Protein 2CWY (pdb70)

Structure (mmCIF, N/CA/C/O backbone):
data_2CWY
#
_entry.id   2CWY
#
_cell.length_a   36.232
_cell.length_b   41.135
_cell.length_c   54.034
_cell.angle_alpha   90.00
_cell.angle_beta   90.00
_cell.angle_gamma   90.00
#
_symmetry.space_group_name_H-M   'P 21 21 21'
#
loop_
_entity.id
_entity.type
_entity.pdbx_description
1 polymer 'hypothetical protein TTHA0068'
2 water water
#
loop_
_atom_site.group_PDB
_atom_site.id
_atom_site.type_symbol
_atom_site.label_atom_id
_atom_site.label_alt_id
_atom_site.label_comp_id
_atom_site.label_asym_id
_atom_site.label_entity_id
_atom_site.label_seq_id
_atom_site.pdbx_PDB_ins_code
_atom_site.Cartn_x
_atom_site.Cartn_y
_atom_site.Cartn_z
_atom_site.occupancy
_atom_site.B_iso_or_equiv
_atom_site.auth_seq_id
_atom_site.auth_comp_id
_atom_site.auth_asym_id
_atom_site.auth_atom_id
_atom_site.pdbx_PDB_model_num
ATOM 9 N N . VAL A 1 2 ? 15.826 20.611 8.591 1.00 21.00 2 VAL A N 1
ATOM 10 C CA . VAL A 1 2 ? 16.753 21.723 8.653 1.00 18.86 2 VAL A CA 1
ATOM 11 C C . VAL A 1 2 ? 16.859 22.040 10.132 1.00 15.79 2 VAL A C 1
ATOM 12 O O . VAL A 1 2 ? 16.010 21.621 10.918 1.00 16.54 2 VAL A O 1
ATOM 16 N N . PRO A 1 3 ? 17.894 22.778 10.538 1.00 14.10 3 PRO A N 1
ATOM 17 C CA . PRO A 1 3 ? 18.052 23.105 11.960 1.00 12.23 3 PRO A CA 1
ATOM 18 C C . PRO A 1 3 ? 16.834 23.759 12.623 1.00 12.01 3 PRO A C 1
ATOM 19 O O . PRO A 1 3 ? 16.088 24.483 11.974 1.00 11.44 3 PRO A O 1
ATOM 23 N N . ASP A 1 4 ? 16.630 23.480 13.909 1.00 10.61 4 ASP A N 1
ATOM 24 C CA . ASP A 1 4 ? 15.580 24.148 14.677 1.00 10.59 4 ASP A CA 1
ATOM 25 C C . ASP A 1 4 ? 16.422 25.295 15.249 1.00 9.93 4 ASP A C 1
ATOM 26 O O . ASP A 1 4 ? 17.141 25.109 16.227 1.00 9.10 4 ASP A O 1
ATOM 31 N N . TRP A 1 5 ? 16.353 26.470 14.629 1.00 10.06 5 TRP A N 1
ATOM 32 C CA . TRP A 1 5 ? 17.177 27.588 15.073 1.00 10.26 5 TRP A CA 1
ATOM 33 C C . TRP A 1 5 ? 16.926 28.044 16.510 1.00 12.16 5 TRP A C 1
ATOM 34 O O . TRP A 1 5 ? 17.802 28.633 17.139 1.00 12.69 5 TRP A O 1
ATOM 45 N N . GLU A 1 6 ? 15.744 27.761 17.048 1.00 12.22 6 GLU A N 1
ATOM 46 C CA . GLU A 1 6 ? 15.475 28.139 18.425 1.00 13.05 6 GLU A CA 1
ATOM 47 C C . GLU A 1 6 ? 16.436 27.354 19.315 1.00 11.58 6 GLU A C 1
ATOM 48 O O . GLU A 1 6 ? 17.022 27.894 20.244 1.00 11.49 6 GLU A O 1
ATOM 54 N N . GLU A 1 7 ? 16.606 26.072 19.018 1.00 12.27 7 GLU A N 1
ATOM 55 C CA . GLU A 1 7 ? 17.524 25.234 19.784 1.00 11.79 7 GLU A CA 1
ATOM 56 C C . GL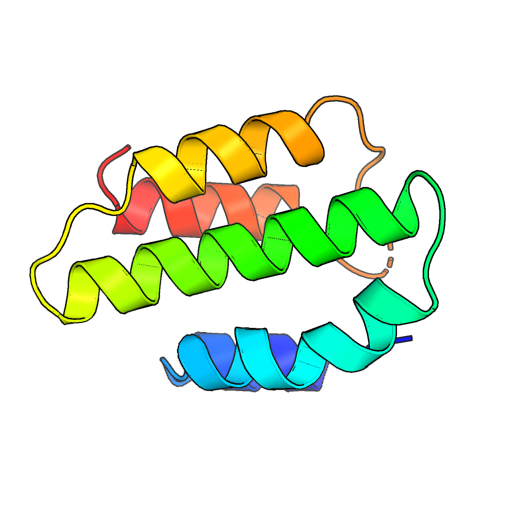U A 1 7 ? 18.971 25.662 19.577 1.00 10.59 7 GLU A C 1
ATOM 57 O O . GLU A 1 7 ? 19.752 25.746 20.531 1.00 10.48 7 GLU A O 1
ATOM 63 N N . VAL A 1 8 ? 19.327 25.931 18.328 1.00 9.62 8 VAL A N 1
ATOM 64 C CA . VAL A 1 8 ? 20.697 26.315 18.004 1.00 9.62 8 VAL A CA 1
ATOM 65 C C . VAL A 1 8 ? 21.073 27.627 18.667 1.00 10.35 8 VAL A C 1
ATOM 66 O O . VAL A 1 8 ? 22.150 27.758 19.239 1.00 11.35 8 VAL A O 1
ATOM 70 N N . LEU A 1 9 ? 20.178 28.598 18.607 1.00 9.75 9 LEU A N 1
ATOM 71 C CA . LEU A 1 9 ? 20.455 29.888 19.227 1.00 12.11 9 LEU A CA 1
ATOM 72 C C . LEU A 1 9 ? 20.472 29.728 20.749 1.00 11.98 9 LEU A C 1
ATOM 73 O O . LEU A 1 9 ? 21.083 30.529 21.461 1.00 10.69 9 LEU A O 1
ATOM 78 N N . GLY A 1 10 ? 19.806 28.682 21.233 1.00 10.89 10 GLY A N 1
ATOM 79 C CA . GLY A 1 10 ? 19.790 28.397 22.658 1.00 12.52 10 GLY A CA 1
ATOM 80 C C . GLY A 1 10 ? 21.194 28.005 23.086 1.00 11.77 10 GLY A C 1
ATOM 81 O O . GLY A 1 10 ? 21.695 28.461 24.116 1.00 10.68 10 GLY A O 1
ATOM 82 N N . LEU A 1 11 ? 21.838 27.153 22.294 1.00 11.93 11 LEU A N 1
ATOM 83 C CA . LEU A 1 11 ? 23.207 26.733 22.589 1.00 11.82 11 LEU A CA 1
ATOM 84 C C . LEU A 1 11 ? 24.118 27.954 22.537 1.00 12.43 11 LEU A C 1
ATOM 85 O O . LEU A 1 11 ? 24.986 28.137 23.397 1.00 10.87 11 LEU A O 1
ATOM 90 N N . TRP A 1 12 ? 23.920 28.777 21.511 1.00 11.90 12 TRP A N 1
ATOM 91 C CA . TRP A 1 12 ? 24.717 29.991 21.323 1.00 12.11 12 TRP A CA 1
ATOM 92 C C . TRP A 1 12 ? 24.589 30.933 22.520 1.00 10.66 12 TRP A C 1
ATOM 93 O O . TRP A 1 12 ? 25.588 31.482 22.997 1.00 10.79 12 TRP A O 1
ATOM 104 N N . ARG A 1 13 ? 23.360 31.124 22.987 1.00 10.62 13 ARG A N 1
ATOM 105 C CA . ARG A 1 13 ? 23.098 31.994 24.137 1.00 12.59 13 ARG A CA 1
ATOM 106 C C . ARG A 1 13 ? 23.755 31.451 25.397 1.00 11.67 13 ARG A C 1
ATOM 107 O O . ARG A 1 13 ? 24.158 32.213 26.285 1.00 11.89 13 ARG A O 1
ATOM 115 N N . ALA A 1 14 ? 23.856 30.130 25.478 1.00 11.09 14 ALA A N 1
ATOM 116 C CA . ALA A 1 14 ? 24.489 29.489 26.625 1.00 12.80 14 ALA A CA 1
ATOM 117 C C . ALA A 1 14 ? 26.014 29.398 26.458 1.00 13.16 14 ALA A C 1
ATOM 118 O O . ALA A 1 14 ? 26.702 28.783 27.281 1.00 13.59 14 ALA A O 1
ATOM 120 N N . GLY A 1 15 ? 26.535 30.005 25.394 1.00 12.23 15 GLY A N 1
ATOM 121 C CA . GLY A 1 15 ? 27.974 29.996 25.156 1.00 13.69 15 GLY A CA 1
ATOM 122 C C . GLY A 1 15 ? 28.586 28.678 24.700 1.00 13.25 15 GLY A C 1
ATOM 123 O O . GLY A 1 15 ? 29.800 28.463 24.820 1.00 11.90 15 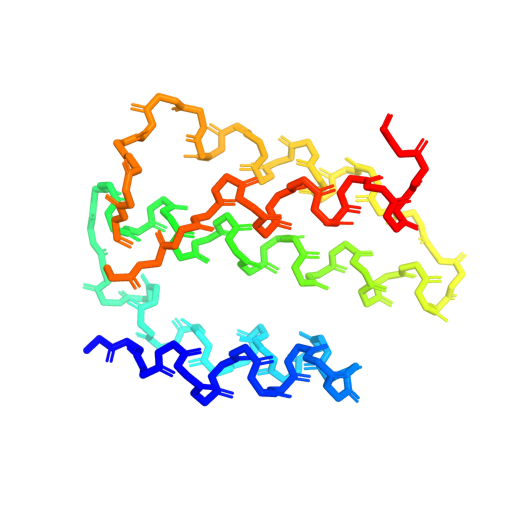GLY A O 1
ATOM 124 N N . ARG A 1 16 ? 27.754 27.790 24.174 1.00 12.22 16 ARG A N 1
ATOM 125 C CA . ARG A 1 16 ? 28.217 26.494 23.692 1.00 11.28 16 ARG A CA 1
ATOM 126 C C . ARG A 1 16 ? 28.518 26.576 22.198 1.00 10.67 16 ARG A C 1
ATOM 127 O O . ARG A 1 16 ? 27.878 25.919 21.382 1.00 9.96 16 ARG A O 1
ATOM 135 N N . TYR A 1 17 ? 29.502 27.397 21.862 1.00 9.71 17 TYR A N 1
ATOM 136 C CA . TYR A 1 17 ? 29.893 27.622 20.474 1.00 10.03 17 TYR A CA 1
ATOM 137 C C . TYR A 1 17 ? 30.364 26.389 19.724 1.00 11.31 17 TYR A C 1
ATOM 138 O O . TYR A 1 17 ? 30.009 26.193 18.562 1.00 9.67 17 TYR A O 1
ATOM 147 N N . TYR A 1 18 ? 31.163 25.555 20.377 1.00 12.54 18 TYR A N 1
ATOM 148 C CA . TYR A 1 18 ? 31.655 24.357 19.711 1.00 15.11 18 TYR A CA 1
ATOM 149 C C . TYR A 1 18 ? 30.483 23.395 19.457 1.00 14.35 18 TYR A C 1
ATOM 150 O O . TYR A 1 18 ? 30.437 22.703 18.442 1.00 12.03 18 TYR A O 1
ATOM 159 N N . GLU A 1 19 ? 29.512 23.384 20.366 1.00 12.67 19 GLU A N 1
ATOM 160 C CA . GLU A 1 19 ? 28.350 22.529 20.200 1.00 12.02 19 GLU A CA 1
ATOM 161 C C . GLU A 1 19 ? 27.527 22.995 18.982 1.00 11.05 19 GLU A C 1
ATOM 162 O O . GLU A 1 19 ? 26.996 22.178 18.235 1.00 10.55 19 GLU A O 1
ATOM 168 N N . VAL A 1 20 ? 27.420 24.306 18.789 1.00 7.86 20 VAL A N 1
ATOM 169 C CA . VAL A 1 20 ? 26.691 24.836 17.644 1.00 8.90 20 VAL A CA 1
ATOM 170 C C . VAL A 1 20 ? 27.347 24.288 16.380 1.00 10.41 20 VAL A C 1
ATOM 171 O O . VAL A 1 20 ? 26.674 23.837 15.447 1.00 10.39 20 VAL A O 1
ATOM 175 N N . HIS A 1 21 ? 28.672 24.309 16.369 1.00 10.41 21 HIS A N 1
ATOM 176 C CA . HIS A 1 21 ? 29.437 23.818 15.235 1.00 11.42 21 HIS A CA 1
ATOM 177 C C . HIS A 1 21 ? 29.142 22.333 14.954 1.00 13.04 21 HIS A C 1
ATOM 178 O O . HIS A 1 21 ? 28.858 21.938 13.816 1.00 13.07 21 HIS A O 1
ATOM 185 N N . GLU A 1 22 ? 29.194 21.513 15.998 1.00 13.56 22 GLU A N 1
ATOM 186 C CA . GLU A 1 22 ? 28.932 20.080 15.880 1.00 13.05 22 GLU A CA 1
ATOM 187 C C . GLU A 1 22 ? 27.499 19.759 15.454 1.00 12.52 22 GLU A C 1
ATOM 188 O O . GLU A 1 22 ? 27.278 18.854 14.653 1.00 12.35 22 GLU A O 1
ATOM 194 N N . VAL A 1 23 ? 26.525 20.500 15.983 1.00 9.16 23 VAL A N 1
ATOM 195 C CA . VAL A 1 23 ? 25.126 20.258 15.651 1.00 9.40 23 VAL A CA 1
ATOM 196 C C . VAL A 1 23 ? 24.782 20.615 14.201 1.00 8.98 23 VAL A C 1
ATOM 197 O O . VAL A 1 23 ? 23.943 19.963 13.582 1.00 8.53 23 VAL A O 1
ATOM 201 N N . LEU A 1 24 ? 25.454 21.623 13.652 1.00 8.27 24 LEU A N 1
ATOM 202 C CA . LEU A 1 24 ? 25.182 22.049 12.283 1.00 7.57 24 LEU A CA 1
ATOM 203 C C . LEU A 1 24 ? 25.935 21.279 11.198 1.00 8.01 24 LEU A C 1
ATOM 204 O O . LEU A 1 24 ? 25.553 21.327 10.030 1.00 7.32 24 LEU A O 1
ATOM 209 N N . GLU A 1 25 ? 26.999 20.574 11.569 1.00 7.55 25 GLU A N 1
ATOM 210 C CA . GLU A 1 25 ? 27.757 19.826 10.574 1.00 9.04 25 GLU A CA 1
ATOM 211 C C . GLU A 1 25 ? 26.937 18.878 9.693 1.00 9.60 25 GLU A C 1
ATOM 212 O O . GLU A 1 25 ? 27.101 18.887 8.471 1.00 7.96 25 GLU A O 1
ATOM 218 N N . PRO A 1 26 ? 26.039 18.057 10.291 1.00 9.79 26 PRO A N 1
ATOM 219 C CA . PRO A 1 26 ? 25.223 17.120 9.507 1.00 11.73 26 PRO A CA 1
ATOM 220 C C . PRO A 1 26 ? 24.337 17.820 8.483 1.00 10.69 26 PRO A C 1
ATOM 221 O O . PRO A 1 26 ? 24.099 17.287 7.402 1.00 10.09 26 PRO A O 1
ATOM 225 N N . TYR A 1 27 ? 23.848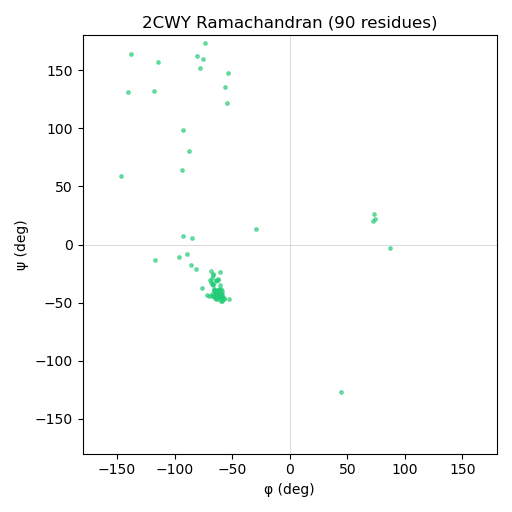 19.010 8.835 1.00 8.85 27 TYR A N 1
ATOM 226 C CA . TYR A 1 27 ? 22.995 19.787 7.937 1.00 8.71 27 TYR A CA 1
ATOM 227 C C . TYR A 1 27 ? 23.806 20.351 6.777 1.00 7.85 27 TYR A C 1
ATOM 228 O O . TYR A 1 27 ? 23.373 20.311 5.625 1.00 7.51 27 TYR A O 1
ATOM 237 N N . TRP A 1 28 ? 24.986 20.867 7.095 1.00 6.11 28 TRP A N 1
ATOM 238 C CA . TRP A 1 28 ? 25.872 21.427 6.083 1.00 7.41 28 TRP A CA 1
ATOM 239 C C . TRP A 1 28 ? 26.273 20.334 5.089 1.00 7.80 28 TRP A C 1
ATOM 240 O O . TRP A 1 28 ? 26.363 20.575 3.877 1.00 9.09 28 TRP A O 1
ATOM 251 N N . LEU A 1 29 ? 26.5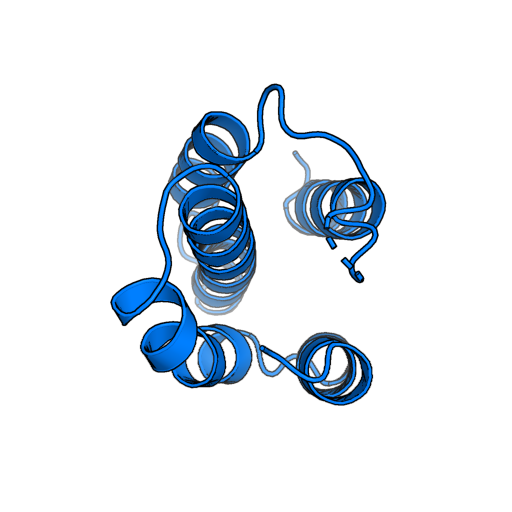09 19.129 5.598 1.00 6.76 29 LEU A N 1
ATOM 252 C CA . LEU A 1 29 ? 26.912 18.018 4.736 1.00 9.96 29 LEU A CA 1
ATOM 253 C C . LEU A 1 29 ? 25.876 17.641 3.685 1.00 11.39 29 LEU A C 1
ATOM 254 O O . LEU A 1 29 ? 26.229 17.165 2.605 1.00 12.12 29 LEU A O 1
ATOM 259 N N . LYS A 1 30 ? 24.606 17.836 4.011 1.00 9.77 30 LYS A N 1
ATOM 260 C CA . LYS A 1 30 ? 23.512 17.493 3.101 1.00 11.91 30 LYS A CA 1
ATOM 261 C C . LYS A 1 30 ? 23.019 18.685 2.292 1.00 11.50 30 LYS A C 1
ATOM 262 O O . LYS A 1 30 ? 22.243 18.525 1.344 1.00 10.48 30 LYS A O 1
ATOM 268 N N . ALA A 1 31 ? 23.472 19.877 2.666 1.00 9.60 31 ALA A N 1
ATOM 269 C CA . ALA A 1 31 ? 23.031 21.107 2.012 1.00 9.89 31 ALA A CA 1
ATOM 270 C C . ALA A 1 31 ? 23.689 21.458 0.692 1.00 9.99 31 ALA A C 1
ATOM 271 O O . ALA A 1 31 ? 24.755 20.952 0.339 1.00 9.57 31 ALA A O 1
ATOM 273 N N . THR A 1 32 ? 23.026 22.346 -0.039 1.00 11.52 32 THR A N 1
ATOM 274 C CA . THR A 1 32 ? 23.547 22.821 -1.309 1.00 12.47 32 THR A CA 1
ATOM 275 C C . THR A 1 32 ? 23.342 24.318 -1.446 1.00 11.78 32 THR A C 1
ATOM 276 O O . THR A 1 32 ? 22.578 24.922 -0.692 1.00 10.91 32 THR A O 1
ATOM 280 N N . GLY A 1 33 ? 24.064 24.905 -2.402 1.00 11.83 33 GLY A N 1
ATOM 281 C CA . GLY A 1 33 ? 23.958 26.323 -2.702 1.00 12.16 33 GLY A CA 1
ATOM 282 C C . GLY A 1 33 ? 23.917 27.307 -1.551 1.00 12.09 33 GLY A C 1
ATOM 283 O O . GLY A 1 33 ? 24.792 27.302 -0.682 1.00 13.05 33 GLY A O 1
ATOM 284 N N . GLU A 1 34 ? 22.892 28.156 -1.556 1.00 12.04 34 GLU A N 1
ATOM 285 C CA . GLU A 1 34 ? 22.719 29.184 -0.528 1.00 14.33 34 GLU A CA 1
ATOM 286 C C . GLU A 1 34 ? 22.599 28.640 0.887 1.00 12.98 34 GLU A C 1
ATOM 287 O O . GLU A 1 34 ? 23.134 29.226 1.830 1.00 13.73 34 GLU A O 1
ATOM 293 N N . GLU A 1 35 ? 21.854 27.550 1.029 1.00 12.61 35 GLU A N 1
ATOM 294 C CA . GLU A 1 35 ? 21.670 26.904 2.320 1.00 13.07 35 GLU A CA 1
ATOM 295 C C . GLU A 1 35 ? 23.006 26.396 2.866 1.00 13.14 35 GLU A C 1
ATOM 296 O O . GLU A 1 35 ? 23.301 26.557 4.053 1.00 10.08 35 GLU A O 1
ATOM 302 N N . ARG A 1 36 ? 23.818 25.790 1.999 1.00 11.38 36 ARG A N 1
ATOM 303 C CA . ARG A 1 36 ? 25.111 25.266 2.428 1.00 10.15 36 ARG A CA 1
ATOM 304 C C . ARG A 1 36 ? 26.007 26.434 2.843 1.00 10.39 36 ARG A C 1
ATOM 305 O O . ARG A 1 36 ? 26.728 26.356 3.838 1.00 9.14 36 ARG A O 1
ATOM 313 N N . ARG A 1 37 ? 25.939 27.538 2.105 1.00 9.40 37 ARG A N 1
ATOM 314 C CA . ARG A 1 37 ? 26.758 28.693 2.445 1.00 10.53 37 ARG A CA 1
ATOM 315 C C . ARG A 1 37 ? 26.342 29.249 3.807 1.00 10.05 37 ARG A C 1
ATOM 316 O O . ARG A 1 37 ? 27.185 29.560 4.656 1.00 9.84 37 ARG A O 1
ATOM 324 N N . LEU A 1 38 ? 25.035 29.364 4.018 1.00 9.01 38 LEU A N 1
ATOM 325 C CA . LEU A 1 38 ? 24.538 29.868 5.278 1.00 8.76 38 LEU A CA 1
ATOM 326 C C . LEU A 1 38 ? 25.013 28.999 6.439 1.00 8.55 38 LEU A C 1
ATOM 327 O O . LEU A 1 38 ? 25.506 29.512 7.438 1.00 9.05 38 LEU A O 1
ATOM 332 N N . LEU A 1 39 ? 24.860 27.681 6.312 1.00 8.53 39 LEU A N 1
ATOM 333 C CA . LEU A 1 39 ? 25.274 26.774 7.389 1.00 9.08 39 LEU A CA 1
ATOM 334 C C . LEU A 1 39 ? 26.767 26.889 7.696 1.00 9.73 39 LEU A C 1
ATOM 335 O O . LEU A 1 39 ? 27.167 26.963 8.865 1.00 9.18 39 LEU A O 1
ATOM 340 N N . GLN A 1 40 ? 27.597 26.936 6.660 1.00 10.20 40 GLN A N 1
ATOM 341 C CA . GLN A 1 40 ? 29.023 27.059 6.898 1.00 10.32 40 GLN A CA 1
ATOM 342 C C . GLN A 1 40 ? 29.373 28.416 7.513 1.00 9.29 40 GLN A C 1
ATOM 343 O O . GLN A 1 40 ? 30.287 28.507 8.312 1.00 8.01 40 GLN A O 1
ATOM 349 N N . GLY A 1 41 ? 28.638 29.460 7.138 1.00 9.56 41 GLY A N 1
ATOM 350 C CA . GLY A 1 41 ? 28.885 30.783 7.686 1.00 9.36 41 GLY A CA 1
ATOM 351 C C . GLY A 1 41 ? 28.601 30.812 9.181 1.00 9.81 41 GLY A C 1
ATOM 352 O O . GLY A 1 41 ? 29.390 31.343 9.961 1.00 8.70 41 GLY A O 1
ATOM 353 N N . VAL A 1 42 ? 27.471 30.243 9.587 1.00 8.36 42 VAL A N 1
ATOM 354 C CA . VAL A 1 42 ? 27.108 30.194 11.006 1.00 8.31 42 VAL A CA 1
ATOM 355 C C . VAL A 1 42 ? 28.140 29.332 11.761 1.00 8.15 42 VAL A C 1
ATOM 356 O O . VAL A 1 42 ? 28.551 29.662 12.877 1.00 6.10 42 VAL A O 1
ATOM 360 N N . ILE A 1 43 ? 28.548 28.225 11.143 1.00 7.95 43 ILE A N 1
ATOM 361 C CA . ILE A 1 43 ? 29.544 27.351 11.740 1.00 7.45 43 ILE A CA 1
ATOM 362 C C . ILE A 1 43 ? 30.851 28.127 11.977 1.00 8.06 43 ILE A C 1
ATOM 363 O O . ILE A 1 43 ? 31.470 28.003 13.037 1.00 5.56 43 ILE A O 1
ATOM 368 N N . LEU A 1 44 ? 31.258 28.931 10.996 1.00 6.07 44 LEU A N 1
ATOM 369 C CA . LEU A 1 44 ? 32.505 29.698 11.106 1.00 6.29 44 LEU A CA 1
ATOM 370 C C . LEU A 1 44 ? 32.420 30.822 12.143 1.00 6.36 44 LEU A C 1
ATOM 371 O O . LEU A 1 44 ? 33.426 31.181 12.752 1.00 7.15 44 LEU A O 1
ATOM 376 N N . LEU A 1 45 ? 31.230 31.386 12.337 1.00 4.58 45 LEU A N 1
ATOM 377 C CA . LEU A 1 45 ? 31.060 32.425 13.353 1.00 5.26 45 LEU A CA 1
ATOM 378 C C . LEU A 1 45 ? 31.189 31.747 14.720 1.00 7.39 45 LEU A C 1
ATOM 379 O O . LEU A 1 45 ? 31.859 32.263 15.626 1.00 6.58 45 LEU A O 1
ATOM 384 N N . ALA A 1 46 ? 30.541 30.593 14.874 1.00 6.64 46 ALA A N 1
ATOM 385 C CA . ALA A 1 46 ? 30.633 29.864 16.139 1.00 7.66 46 ALA A CA 1
ATOM 386 C C . ALA A 1 46 ? 32.106 29.507 16.392 1.00 8.87 46 ALA A C 1
ATOM 387 O O . ALA A 1 46 ? 32.624 29.680 17.503 1.00 8.44 46 ALA A O 1
ATOM 389 N N . ALA A 1 47 ? 32.777 29.022 15.351 1.00 7.54 47 ALA A N 1
ATOM 390 C CA . ALA A 1 47 ? 34.184 28.634 15.457 1.00 8.02 47 ALA A CA 1
ATOM 391 C C . ALA A 1 47 ? 35.068 29.808 15.872 1.00 8.01 47 ALA A C 1
ATOM 392 O O . ALA A 1 47 ? 36.015 29.638 16.643 1.00 9.68 47 ALA A O 1
ATOM 394 N N . ALA A 1 48 ? 34.761 30.996 15.358 1.00 7.79 48 ALA A N 1
ATOM 395 C CA . ALA A 1 48 ? 35.530 32.193 15.690 1.00 8.27 48 ALA A CA 1
ATOM 396 C C . ALA A 1 48 ? 35.429 32.490 17.182 1.00 9.08 48 ALA A C 1
ATOM 397 O O . ALA A 1 48 ? 36.432 32.752 17.843 1.00 6.92 48 ALA A O 1
ATOM 399 N N . LEU A 1 49 ? 34.212 32.445 17.716 1.00 8.10 49 LEU A N 1
ATOM 400 C CA . LEU A 1 49 ? 34.031 32.728 19.130 1.00 8.08 49 LEU A CA 1
ATOM 401 C C . LEU A 1 4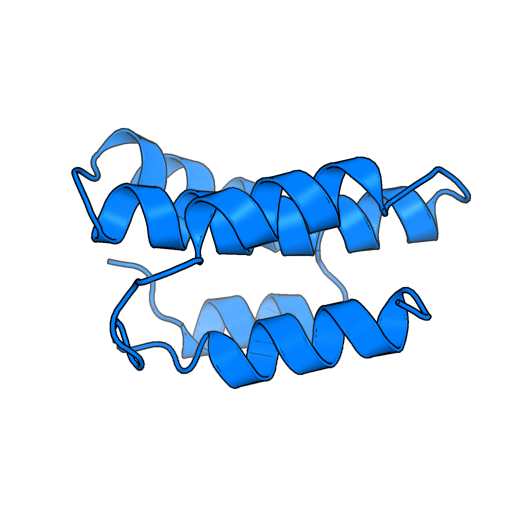9 ? 34.665 31.668 20.021 1.00 8.80 49 LEU A C 1
ATOM 402 O O . LEU A 1 49 ? 35.183 31.990 21.099 1.00 7.34 49 LEU A O 1
ATOM 407 N N . HIS A 1 50 ? 34.632 30.411 19.573 1.00 6.67 50 HIS A N 1
ATOM 408 C CA . HIS A 1 50 ? 35.241 29.319 20.330 1.00 7.50 50 HIS A CA 1
ATOM 409 C C . HIS A 1 50 ? 36.756 29.553 20.381 1.00 6.55 50 HIS A C 1
ATOM 410 O O . HIS A 1 50 ? 37.375 29.426 21.437 1.00 8.18 50 HIS A O 1
ATOM 417 N N . GLN A 1 51 ? 37.352 29.898 19.242 1.00 7.97 51 GLN A N 1
ATOM 418 C CA . GLN A 1 51 ? 38.788 30.151 19.213 1.00 8.65 51 GLN A CA 1
ATOM 419 C C . GLN A 1 51 ? 39.167 31.274 20.160 1.00 8.14 51 GLN A C 1
ATOM 420 O O . GLN A 1 51 ? 40.157 31.179 20.870 1.00 7.18 51 GLN A O 1
ATOM 426 N N . ARG A 1 52 ? 38.371 32.335 20.180 1.00 9.03 52 ARG A N 1
ATOM 427 C CA . ARG A 1 52 ? 38.687 33.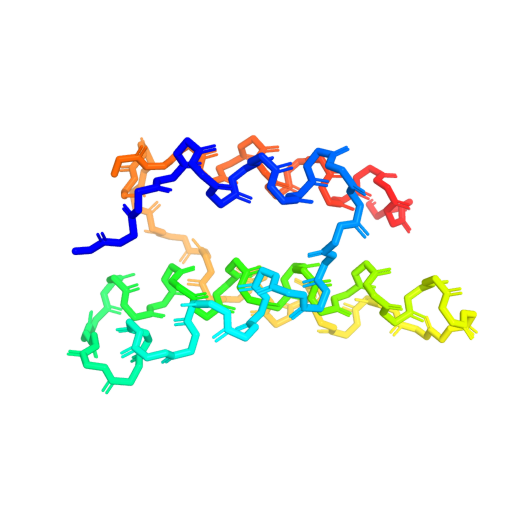459 21.045 1.00 10.96 52 ARG A CA 1
ATOM 428 C C . ARG A 1 52 ? 38.563 33.118 22.525 1.00 12.74 52 ARG A C 1
ATOM 429 O O . ARG A 1 52 ? 39.279 33.674 23.357 1.00 13.32 52 ARG A O 1
ATOM 437 N N . ARG A 1 53 ? 37.689 32.177 22.851 1.00 12.49 53 ARG A N 1
ATOM 438 C CA . ARG A 1 53 ? 37.536 31.749 24.237 1.00 16.80 53 ARG A CA 1
ATOM 439 C C . ARG A 1 53 ? 38.808 31.047 24.699 1.00 15.98 53 ARG A C 1
ATOM 440 O O . ARG A 1 53 ? 39.122 31.012 25.899 1.00 15.33 53 ARG A O 1
ATOM 448 N N . LEU A 1 54 ? 39.538 30.480 23.744 1.00 14.08 54 LEU A N 1
ATOM 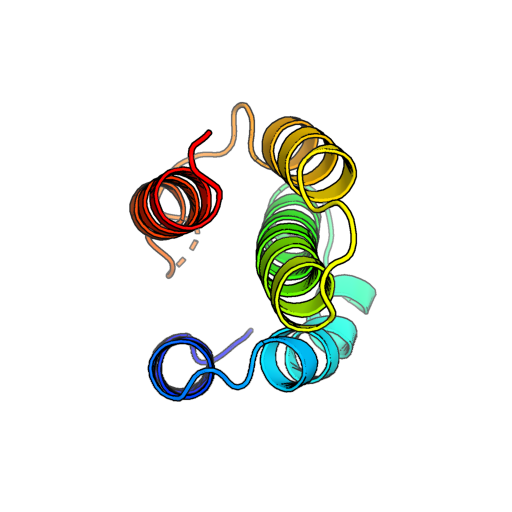449 C CA . LEU A 1 54 ? 40.788 29.791 24.051 1.00 14.48 54 LEU A CA 1
ATOM 450 C C . LEU A 1 54 ? 41.982 30.740 23.928 1.00 12.44 54 LEU A C 1
ATOM 451 O O . LEU A 1 54 ? 43.132 30.309 24.019 1.00 11.38 54 LEU A O 1
ATOM 456 N N . GLY A 1 55 ? 41.699 32.026 23.727 1.00 11.93 55 GLY A N 1
ATOM 457 C CA . GLY A 1 55 ? 42.750 33.019 23.580 1.00 13.14 55 GLY A CA 1
ATOM 458 C C . GLY A 1 55 ? 43.457 32.923 22.237 1.00 13.69 55 GLY A C 1
ATOM 459 O O . GLY A 1 55 ? 44.624 33.301 22.100 1.00 12.54 55 GLY A O 1
ATOM 460 N N . ARG A 1 56 ? 42.747 32.406 21.240 1.00 11.44 56 ARG A N 1
ATOM 461 C CA . ARG A 1 56 ? 43.298 32.235 19.897 1.00 12.19 56 ARG A CA 1
ATOM 462 C C . ARG A 1 56 ? 42.551 33.137 18.913 1.00 10.76 56 ARG A C 1
ATOM 463 O O . ARG A 1 56 ? 41.422 33.536 19.167 1.00 10.52 56 ARG A O 1
ATOM 471 N N . PRO A 1 57 ? 43.182 33.481 17.779 1.00 11.21 57 PRO A N 1
ATOM 472 C CA . PRO A 1 57 ? 42.589 34.350 16.750 1.00 10.78 57 PRO A CA 1
ATOM 473 C C . PRO A 1 57 ? 41.249 33.886 16.186 1.00 8.81 57 PRO A C 1
ATOM 474 O O . PRO A 1 57 ? 41.082 32.707 15.854 1.00 9.25 57 PRO A O 1
ATOM 478 N N . GLY A 1 58 ? 40.316 34.826 16.065 1.00 8.47 58 GLY A N 1
ATOM 479 C CA . GLY A 1 58 ? 39.005 34.525 15.516 1.00 10.05 58 GLY A CA 1
ATOM 480 C C . GLY A 1 58 ? 38.687 35.257 14.220 1.00 10.16 58 GLY A C 1
ATOM 481 O O . GLY A 1 58 ? 37.729 34.915 13.523 1.00 9.60 58 GLY A O 1
ATOM 482 N N . LEU A 1 59 ? 39.486 36.266 13.875 1.00 10.94 59 LEU A N 1
ATOM 483 C CA . LEU A 1 59 ? 39.223 37.040 12.664 1.00 12.61 59 LEU A CA 1
ATOM 484 C C . LEU A 1 59 ? 39.317 36.272 11.359 1.00 10.89 59 LEU A C 1
ATOM 485 O O . LEU A 1 59 ? 38.630 36.619 10.404 1.00 11.57 59 LEU A O 1
ATOM 490 N N . ARG A 1 60 ? 40.167 35.251 11.300 1.00 11.05 60 ARG A N 1
ATOM 491 C CA . ARG A 1 60 ? 40.280 34.467 10.069 1.00 13.96 60 ARG A CA 1
ATOM 492 C C . ARG A 1 60 ? 38.935 33.765 9.823 1.00 13.69 60 ARG A C 1
ATOM 493 O O . ARG A 1 60 ? 38.411 33.764 8.702 1.00 12.19 60 ARG A O 1
ATOM 501 N N . ASN A 1 61 ? 38.378 33.181 10.881 1.00 10.24 61 ASN A N 1
ATOM 502 C CA . ASN A 1 61 ? 37.082 32.522 10.796 1.00 11.14 61 ASN A CA 1
ATOM 503 C C . ASN A 1 61 ? 35.977 33.540 10.469 1.00 10.28 61 ASN A C 1
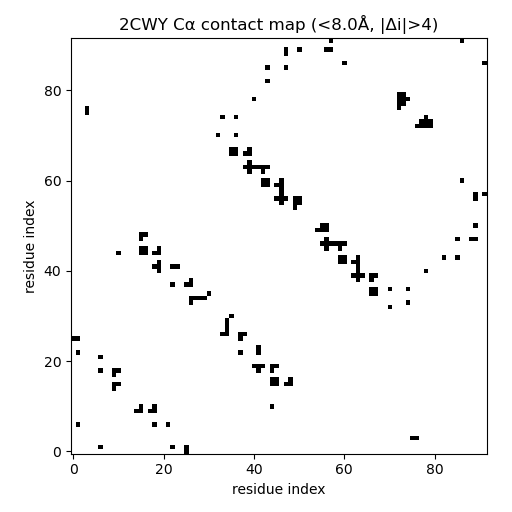ATOM 504 O O . ASN A 1 61 ? 35.115 33.267 9.636 1.00 9.35 61 ASN A O 1
ATOM 509 N N . LEU A 1 62 ? 36.002 34.717 11.100 1.00 9.64 62 LEU A N 1
ATOM 510 C CA . LEU A 1 62 ? 34.986 35.735 10.805 1.00 10.23 62 LEU A CA 1
ATOM 511 C C . LEU A 1 62 ? 35.051 36.122 9.325 1.00 10.44 62 LEU A C 1
ATOM 512 O O . LEU A 1 62 ? 34.015 36.240 8.664 1.00 9.28 62 LEU A O 1
ATOM 517 N N . ARG A 1 63 ? 36.269 36.308 8.807 1.00 9.06 63 ARG A N 1
ATOM 518 C CA . ARG A 1 63 ? 36.464 36.669 7.401 1.00 10.84 63 ARG A CA 1
ATOM 519 C C . ARG A 1 63 ? 35.885 35.594 6.473 1.00 11.38 63 ARG A C 1
ATOM 520 O O . ARG A 1 63 ? 35.200 35.906 5.487 1.00 12.23 63 ARG A O 1
ATOM 528 N N . LYS A 1 64 ? 36.158 34.329 6.780 1.00 8.16 64 LYS A N 1
ATOM 529 C CA . LYS A 1 64 ? 35.632 33.238 5.953 1.00 9.32 64 LYS A CA 1
ATOM 530 C C . LYS A 1 64 ? 34.107 33.196 6.040 1.00 8.54 64 LYS A C 1
ATOM 531 O O . LYS A 1 64 ? 33.421 32.946 5.042 1.00 9.67 64 LYS A O 1
ATOM 537 N N . ALA A 1 65 ? 33.574 33.432 7.236 1.00 8.87 65 ALA A N 1
ATOM 538 C CA . ALA A 1 65 ? 32.126 33.447 7.411 1.00 8.70 65 ALA A CA 1
ATOM 539 C C . ALA A 1 65 ? 31.500 34.558 6.565 1.00 9.76 65 ALA A C 1
ATOM 540 O O . ALA A 1 65 ? 30.480 34.356 5.905 1.00 8.56 65 ALA A O 1
ATOM 542 N N . GLU A 1 66 ? 32.105 35.743 6.594 1.00 11.13 66 GLU A N 1
ATOM 543 C CA . GLU A 1 66 ? 31.584 36.865 5.823 1.00 11.75 66 GLU A CA 1
ATOM 544 C C . GLU A 1 66 ? 31.593 36.538 4.335 1.00 12.09 66 GLU A C 1
ATOM 545 O O . GLU A 1 66 ? 30.651 36.877 3.615 1.00 11.31 66 GLU A O 1
ATOM 551 N N . ALA A 1 67 ? 32.644 35.862 3.881 1.00 11.85 67 ALA A N 1
ATOM 552 C CA . ALA A 1 67 ? 32.756 35.487 2.477 1.00 14.47 67 ALA A CA 1
ATOM 553 C C . ALA A 1 67 ? 31.601 34.573 2.063 1.00 14.93 67 ALA A C 1
ATOM 554 O O . ALA A 1 67 ? 31.069 34.679 0.956 1.00 16.72 67 ALA A O 1
ATOM 556 N N . ARG A 1 68 ? 31.209 33.678 2.958 1.00 12.58 68 ARG A N 1
ATOM 557 C CA . ARG A 1 68 ? 30.123 32.753 2.670 1.00 12.36 68 ARG A CA 1
ATOM 558 C C . ARG A 1 68 ? 28.745 33.412 2.743 1.00 12.07 68 ARG A C 1
ATOM 559 O O . ARG A 1 68 ? 27.847 33.083 1.957 1.00 13.32 68 ARG A O 1
ATOM 567 N N . LEU A 1 69 ? 28.569 34.324 3.697 1.00 11.27 69 LEU A N 1
ATOM 568 C CA . LEU A 1 69 ? 27.271 34.974 3.912 1.00 11.04 69 LEU A CA 1
ATOM 569 C C . LEU A 1 69 ? 26.987 36.122 2.960 1.00 13.56 69 LEU A C 1
ATOM 570 O O . LEU A 1 69 ? 25.833 36.499 2.738 1.00 12.12 69 LEU A O 1
ATOM 575 N N . GLU A 1 70 ? 28.050 36.666 2.390 1.00 17.15 70 GLU A N 1
ATOM 576 C CA . GLU A 1 70 ? 27.928 37.781 1.467 1.00 20.42 70 GLU A CA 1
ATOM 577 C C . GLU A 1 70 ? 26.982 37.510 0.312 1.00 18.73 70 GLU A C 1
ATOM 578 O O . GLU A 1 70 ? 27.173 36.558 -0.440 1.00 18.96 70 GLU A O 1
ATOM 584 N N . GLY A 1 71 ? 25.960 38.354 0.180 1.00 17.10 71 GLY A N 1
ATOM 585 C CA . GLY A 1 71 ? 25.024 38.214 -0.921 1.00 16.01 71 GLY A CA 1
ATOM 586 C C . GLY A 1 71 ? 23.847 37.286 -0.701 1.00 16.10 71 GLY A C 1
ATOM 587 O O . GLY A 1 71 ? 22.994 37.149 -1.582 1.00 16.34 71 GLY A O 1
ATOM 588 N N . LEU A 1 72 ? 23.787 36.633 0.455 1.00 12.95 72 LEU A N 1
ATOM 589 C CA . LEU A 1 72 ? 22.671 35.736 0.725 1.00 12.87 72 LEU A CA 1
ATOM 590 C C . LEU A 1 72 ? 21.437 36.537 1.113 1.00 12.55 72 LEU A C 1
ATOM 591 O O . LEU A 1 72 ? 21.542 37.653 1.639 1.00 12.47 72 LEU A O 1
ATOM 596 N N . PRO A 1 73 ? 20.243 35.996 0.833 1.00 13.26 73 PRO A N 1
ATOM 597 C CA . PRO A 1 73 ? 19.058 36.754 1.230 1.00 14.04 73 PRO A CA 1
ATOM 598 C C . PRO A 1 73 ? 18.939 36.582 2.749 1.00 14.23 73 PRO A C 1
ATOM 599 O O . PRO A 1 73 ? 19.532 35.656 3.307 1.00 11.39 73 PRO A O 1
ATOM 603 N N . CYS A 1 74 ? 18.213 37.477 3.415 1.00 12.47 74 CYS A N 1
ATOM 604 C CA . CYS A 1 74 ? 18.023 37.372 4.865 1.00 14.25 74 CYS A CA 1
ATOM 605 C C . CYS A 1 74 ? 16.583 37.754 5.200 1.00 14.42 74 CYS A C 1
ATOM 606 O O . CYS A 1 74 ? 16.086 38.777 4.739 1.00 15.10 74 CYS A O 1
ATOM 609 N N . PRO A 1 75 ? 15.891 36.927 6.002 1.00 15.39 75 PRO A N 1
ATOM 610 C CA . PRO A 1 75 ? 16.436 35.692 6.566 1.00 14.55 75 PRO A CA 1
ATOM 611 C C . PRO A 1 75 ? 16.559 34.577 5.538 1.00 14.36 75 PRO A C 1
ATOM 612 O O . PRO A 1 75 ? 16.123 34.712 4.387 1.00 13.20 75 PRO A O 1
ATOM 616 N N . LEU A 1 76 ? 17.174 33.479 5.961 1.00 11.90 76 LEU A N 1
ATOM 617 C CA . LEU A 1 76 ? 17.341 32.307 5.115 1.00 12.80 76 LEU A CA 1
ATOM 618 C C . LEU A 1 76 ? 17.261 31.107 6.048 1.00 12.25 76 LEU A C 1
ATOM 619 O O . LEU A 1 76 ? 17.853 31.111 7.134 1.00 13.44 76 LEU A O 1
ATOM 632 N N . GLY A 1 78 ? 14.975 30.322 7.848 1.00 15.13 78 GLY A N 1
ATOM 633 C CA . GLY A 1 78 ? 14.291 30.704 9.073 1.00 15.63 78 GLY A CA 1
ATOM 634 C C . GLY A 1 78 ? 15.191 31.396 10.082 1.00 15.34 78 GLY A C 1
ATOM 635 O O . GLY A 1 78 ? 14.810 31.574 11.244 1.00 16.30 78 GLY A O 1
ATOM 636 N N . LEU A 1 79 ? 16.375 31.807 9.634 1.00 11.73 79 LEU A N 1
ATOM 637 C CA . LEU A 1 79 ? 17.354 32.473 10.492 1.00 12.18 79 LEU A CA 1
ATOM 638 C C . LEU A 1 79 ? 17.712 33.907 10.070 1.00 11.19 79 LEU A C 1
ATOM 639 O O . LEU A 1 79 ? 17.998 34.169 8.904 1.00 10.77 79 LEU A O 1
ATOM 644 N N . ASP A 1 80 ? 17.691 34.829 11.025 1.00 10.66 80 ASP A N 1
ATOM 645 C CA . ASP A 1 80 ? 18.094 36.208 10.750 1.00 11.85 80 ASP A CA 1
ATOM 646 C C . ASP A 1 80 ? 19.611 36.220 10.971 1.00 12.03 80 ASP A C 1
ATOM 647 O O . ASP A 1 80 ? 20.098 36.635 12.026 1.00 10.63 80 ASP A O 1
ATOM 652 N N . TRP A 1 81 ? 20.363 35.764 9.974 1.00 10.98 81 TRP A N 1
ATOM 653 C CA . TRP A 1 81 ? 21.812 35.695 10.117 1.00 11.13 81 TRP A CA 1
ATOM 654 C C . TRP A 1 81 ? 22.518 37.044 10.216 1.00 10.18 81 TRP A C 1
ATOM 655 O O . TRP A 1 81 ? 23.617 37.130 10.769 1.00 8.58 81 TRP A O 1
ATOM 666 N N . ARG A 1 82 ? 21.911 38.096 9.665 1.00 9.72 82 ARG A N 1
ATOM 667 C CA . ARG A 1 82 ? 22.516 39.425 9.763 1.00 10.97 82 ARG A CA 1
ATOM 668 C C . ARG A 1 82 ? 22.696 39.796 11.230 1.00 9.78 82 ARG A C 1
ATOM 669 O O . ARG A 1 82 ? 23.712 40.373 11.609 1.00 9.62 82 ARG A O 1
ATOM 677 N N . SER A 1 83 ? 21.712 39.455 12.059 1.00 10.72 83 SER A N 1
ATOM 678 C CA . SER A 1 83 ? 21.783 39.747 13.491 1.00 10.06 83 SER A CA 1
ATOM 679 C C . SER A 1 83 ? 22.871 38.924 14.172 1.00 9.48 83 SER A C 1
ATOM 680 O O . SER A 1 83 ? 23.626 39.433 15.012 1.00 8.36 83 SER A O 1
ATOM 683 N N . LEU A 1 84 ? 22.948 37.645 13.809 1.00 7.50 84 LEU A N 1
ATOM 684 C CA . LEU A 1 84 ? 23.945 36.751 14.385 1.00 8.45 84 LEU A CA 1
ATOM 685 C C . LEU A 1 84 ? 25.352 37.212 14.011 1.00 9.30 84 LEU A C 1
ATOM 686 O O . LEU A 1 84 ? 26.261 37.190 14.829 1.00 10.16 84 LEU A O 1
ATOM 691 N N . LEU A 1 85 ? 25.528 37.614 12.759 1.00 8.42 85 LEU A N 1
ATOM 692 C CA . LEU A 1 85 ? 26.827 38.095 12.291 1.00 7.32 85 LEU A CA 1
ATOM 693 C C . LEU A 1 85 ? 27.165 39.392 13.028 1.00 6.82 85 LEU A C 1
ATOM 694 O O . LEU A 1 85 ? 28.318 39.617 13.402 1.00 6.30 85 LEU A O 1
ATOM 699 N N . GLN A 1 86 ? 26.161 40.244 13.230 1.00 7.04 86 GLN A N 1
ATOM 700 C CA . GLN A 1 86 ? 26.363 41.504 13.955 1.00 7.73 86 GLN A CA 1
ATOM 701 C C . GLN A 1 86 ? 26.849 41.208 15.370 1.00 9.28 86 GLN A C 1
ATOM 702 O O . GLN A 1 86 ? 27.787 41.845 15.854 1.00 7.30 86 GLN A O 1
ATOM 708 N N . GLU A 1 87 ? 26.222 40.233 16.028 1.00 9.12 87 GLU A N 1
ATOM 709 C CA . GLU A 1 87 ? 26.618 39.880 17.387 1.00 11.18 87 GLU A CA 1
ATOM 710 C C . GLU A 1 87 ? 28.043 39.326 17.416 1.00 10.07 87 GLU A C 1
ATOM 711 O O . GLU A 1 87 ? 28.860 39.731 18.250 1.00 8.64 87 GLU A O 1
ATOM 717 N N . ALA A 1 88 ? 28.342 38.400 16.507 1.00 10.71 88 ALA A N 1
ATOM 718 C CA . ALA A 1 88 ? 29.685 37.820 16.444 1.00 10.46 88 ALA A CA 1
ATOM 719 C C . ALA A 1 88 ? 30.727 38.916 16.259 1.00 9.01 88 ALA A C 1
ATOM 720 O O . ALA A 1 88 ? 31.761 38.927 16.939 1.00 9.42 88 ALA A O 1
ATOM 722 N N . ARG A 1 89 ? 30.468 39.827 15.327 1.00 9.29 89 ARG A N 1
ATOM 723 C CA . ARG A 1 89 ? 31.396 40.921 15.075 1.00 9.78 89 ARG A CA 1
ATOM 724 C C . ARG A 1 89 ? 31.646 41.728 16.341 1.00 9.37 89 ARG A C 1
ATOM 725 O O . ARG A 1 89 ? 32.789 42.035 16.676 1.00 10.83 89 ARG A O 1
ATOM 733 N N . ARG A 1 90 ? 30.585 42.066 17.058 1.00 11.38 90 ARG A N 1
ATOM 734 C CA . ARG A 1 90 ? 30.757 42.839 18.279 1.00 13.19 90 ARG A CA 1
ATOM 735 C C . ARG A 1 90 ? 31.550 42.074 19.325 1.00 13.36 90 ARG A C 1
ATOM 736 O O . ARG A 1 90 ? 32.465 42.637 19.942 1.00 13.52 90 ARG A O 1
ATOM 744 N N . ARG A 1 91 ? 31.240 40.791 19.505 1.00 12.59 91 ARG A N 1
ATOM 745 C CA . ARG A 1 91 ? 31.973 39.981 20.475 1.00 14.15 91 ARG A CA 1
ATOM 746 C C . ARG A 1 91 ? 33.459 39.852 20.124 1.00 14.35 91 ARG A C 1
ATOM 747 O O . ARG A 1 91 ? 34.300 39.704 21.010 1.00 15.39 91 ARG A O 1
ATOM 755 N N . LEU A 1 92 ? 33.776 39.903 18.834 1.00 14.74 92 LEU A N 1
ATOM 756 C CA . LEU A 1 92 ? 35.155 39.783 18.384 1.00 13.38 92 LEU A CA 1
ATOM 757 C C . LEU A 1 92 ? 35.869 41.121 18.319 1.00 14.87 92 LEU A C 1
ATOM 758 O O . LEU A 1 92 ? 37.084 41.175 18.105 1.00 14.55 92 LEU A O 1
ATOM 763 N N . GLY A 1 93 ? 35.119 42.197 18.511 1.00 16.01 93 GLY A N 1
ATOM 764 C CA . GLY A 1 93 ? 35.697 43.528 18.442 1.00 21.07 93 GLY A CA 1
ATOM 765 C C . GLY A 1 93 ? 35.979 43.896 16.998 1.00 23.87 93 GLY A C 1
ATOM 766 O O . GLY A 1 93 ? 36.806 44.763 16.718 1.00 24.61 93 GLY A O 1
ATOM 767 N N . ALA A 1 94 ? 35.277 43.236 16.081 1.00 27.14 94 ALA A N 1
ATOM 768 C CA . ALA A 1 94 ? 35.448 43.462 14.649 1.00 30.66 94 ALA A CA 1
ATOM 769 C C . ALA A 1 94 ? 34.457 44.479 14.083 1.00 33.13 94 ALA A C 1
ATOM 770 O O . ALA A 1 94 ? 34.887 45.615 13.792 1.00 35.10 94 ALA A O 1
#

Sequence (92 aa):
VPDWEEVLGLWRAGRYYEVHEVLEPYWLKATGEERRLLQGVILLAAALHQRRLGRPGLRNLRKAEARLEGLPCPLGLDWRSLLQEARRRLGA

CATH classification: 1.10.3450.10

Radius of gyration: 11.93 Å; Cα contacts (8 Å, |Δi|>4): 99; chains: 1; bounding box: 29×26×29 Å

Foldseek 3Di:
DDPVVVLVVCVVVLVLVVSLVVLPVVLVPDDDLSVLQSQLSNLLSVLSVQVVVVHHRVVSLVSSCVSNPPHDPPPVDRVVVVNVVSCVSNVD

B-factor: mean 15.58, std 7.62, range [3.41, 47.17]

Solvent-accessible surface area: 5640 Å² total

Secondary structure (DSSP, 8-state):
---HHHHHHHHHTT-HHHHHHHHHHHHHH--HHHHHHHHHHHHHHHHHHHHHTT---HHHHHHHHHHHTT--S-----HHHHHHHHHHHHT-

Organism: Thermus thermophilus (strain ATCC 27634 / DSM 579 / HB8) (NCBI:txid300852)

Nearest PDB structures (foldseek):
  2cxd-assembly2_B  TM=9.977E-01  e=3.573E-12  Thermus thermophilus HB8
  2ijq-assembly1_A  TM=8.389E-01  e=5.022E-02  Haloarcula marismortui
  5zyp-assembly1_A  TM=5.544E-01  e=6.197E+00  Saccharomyces cerevisiae S288C
  2rld-assembly1_B  TM=3.442E-01  e=3.787E+00  Bacteroides thetaiotaomicron VPI-5482

InterPro domains:
  IPR005500 Protein of unknown function DUF309 [PF03745] (6-56)
  IPR023203 TTHA0068-like superfamily [SSF140663] (3-92)